Protein AF-W7Q5E3-F1 (afdb_monomer_lite)

Secondary structure (DSSP, 8-state):
--------PPPSS---EEEEEESSSSSS--EEEEEETTEEEEE----EE-TT-SS--EE----HHHHHTT-----

pLDDT: mean 90.01, std 10.26, range [48.16, 97.56]

Radius of gyration: 17.57 Å; chains: 1; bounding box: 30×42×50 Å

Sequence (75 aa):
MIASSATIRPRRRKPLHFLPLGGCGEIGMNLGLYGHADEWIAVDCGMMIRQDLPDSPLQVPSLDTADAWGLRPPP

Foldseek 3Di:
DDPPPDDDDDDPFFDKDKDWQDDVVDHWLGWIWIDDPNDIDIDDFTWAAQPVDPPPRIDHGDCVVVVVVVNDDDD

Structure (mmCIF, N/CA/C/O backbone):
data_AF-W7Q5E3-F1
#
_entry.id   AF-W7Q5E3-F1
#
loop_
_atom_site.group_PDB
_atom_site.id
_atom_site.type_symbol
_atom_site.label_atom_id
_atom_site.label_alt_id
_atom_site.label_comp_id
_atom_site.label_asym_id
_atom_site.label_entity_id
_atom_site.label_seq_id
_atom_site.pdbx_PDB_ins_code
_atom_site.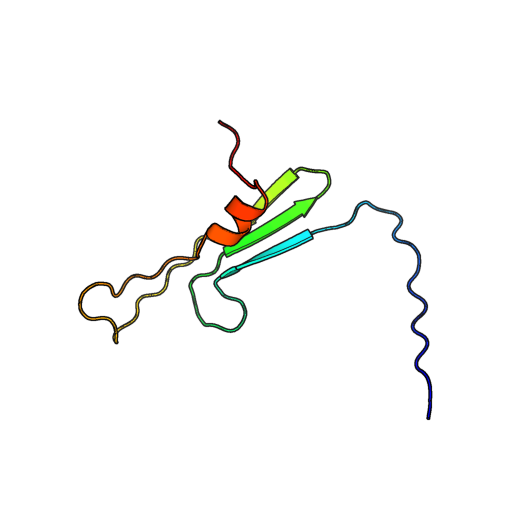Cartn_x
_atom_site.Cartn_y
_atom_site.Cartn_z
_atom_site.occupancy
_atom_site.B_iso_or_equiv
_atom_site.auth_seq_id
_atom_site.auth_comp_id
_atom_site.auth_asym_id
_atom_site.auth_atom_id
_atom_site.pdbx_PDB_model_num
ATOM 1 N N . MET A 1 1 ? 15.080 -32.321 22.805 1.00 48.16 1 MET A N 1
ATOM 2 C CA . MET A 1 1 ? 14.575 -31.151 22.055 1.00 48.16 1 MET A CA 1
ATOM 3 C C . MET A 1 1 ? 14.106 -30.125 23.065 1.00 48.16 1 MET A C 1
ATOM 5 O O . MET A 1 1 ? 13.281 -30.469 23.900 1.00 48.16 1 MET A O 1
ATOM 9 N N . ILE A 1 2 ? 14.677 -28.924 23.058 1.00 50.50 2 ILE A N 1
ATOM 10 C CA . ILE A 1 2 ? 14.321 -27.871 24.014 1.00 50.50 2 ILE A CA 1
ATOM 11 C C . ILE A 1 2 ? 13.148 -27.106 23.400 1.00 50.50 2 ILE A C 1
ATOM 13 O O . ILE A 1 2 ? 13.321 -26.434 22.388 1.00 50.50 2 ILE A O 1
ATOM 17 N N . ALA A 1 3 ? 11.949 -27.255 23.960 1.00 55.84 3 ALA A N 1
ATOM 18 C CA . ALA A 1 3 ? 10.813 -26.427 23.582 1.00 55.84 3 ALA A CA 1
ATOM 19 C C . ALA A 1 3 ? 11.034 -25.025 24.166 1.00 55.84 3 ALA A C 1
ATOM 21 O O . ALA A 1 3 ? 10.944 -24.824 25.377 1.00 55.84 3 ALA A O 1
ATOM 22 N N . SER A 1 4 ? 11.359 -24.050 23.321 1.00 65.81 4 SER A N 1
ATOM 23 C CA . SER A 1 4 ? 11.350 -22.640 23.701 1.00 65.81 4 SER A CA 1
ATOM 24 C C . SER A 1 4 ? 9.898 -22.180 23.863 1.00 65.81 4 SER A C 1
ATOM 26 O O . SER A 1 4 ? 9.255 -21.715 22.927 1.00 65.81 4 SER A O 1
ATOM 28 N N . SER A 1 5 ? 9.357 -22.324 25.072 1.00 71.12 5 SER A N 1
ATOM 29 C CA . SER A 1 5 ? 8.072 -21.727 25.443 1.00 71.12 5 SER A CA 1
ATOM 30 C C . SER A 1 5 ? 8.263 -20.225 25.662 1.00 71.12 5 SER A C 1
ATOM 32 O O . SER A 1 5 ? 8.603 -19.786 26.761 1.00 71.12 5 SER A O 1
ATOM 34 N N . ALA A 1 6 ? 8.059 -19.421 24.620 1.00 76.44 6 ALA A N 1
ATOM 35 C CA . ALA A 1 6 ? 7.947 -17.977 24.774 1.00 76.44 6 ALA A CA 1
ATOM 36 C C . ALA A 1 6 ? 6.581 -17.637 25.393 1.00 76.44 6 ALA A C 1
ATOM 38 O O . ALA A 1 6 ? 5.541 -17.760 24.748 1.00 76.44 6 ALA A O 1
ATOM 39 N N . THR A 1 7 ? 6.573 -17.191 26.650 1.00 78.12 7 THR A N 1
ATOM 40 C CA . THR A 1 7 ? 5.353 -16.696 27.299 1.00 78.12 7 THR A CA 1
ATOM 41 C C . THR A 1 7 ? 5.051 -15.284 26.806 1.00 78.12 7 THR A C 1
ATOM 43 O O . THR A 1 7 ? 5.623 -14.303 27.287 1.00 78.12 7 THR A O 1
ATOM 46 N N . ILE A 1 8 ? 4.138 -15.167 25.843 1.00 79.00 8 ILE A N 1
ATOM 47 C CA . ILE A 1 8 ? 3.641 -13.871 25.374 1.00 79.00 8 ILE A CA 1
ATOM 48 C C . ILE A 1 8 ? 2.717 -13.299 26.451 1.00 79.00 8 ILE A C 1
ATOM 50 O O . ILE A 1 8 ? 1.652 -13.845 26.738 1.00 79.00 8 ILE A O 1
ATOM 54 N N . ARG A 1 9 ? 3.123 -12.185 27.069 1.00 83.25 9 ARG A N 1
ATOM 55 C CA . ARG A 1 9 ? 2.248 -11.461 27.998 1.00 83.25 9 ARG A CA 1
ATOM 56 C C . ARG A 1 9 ? 1.064 -10.859 27.228 1.00 83.25 9 ARG A C 1
ATOM 58 O O . ARG A 1 9 ? 1.280 -10.312 26.144 1.00 83.25 9 ARG A O 1
ATOM 65 N N . PRO A 1 10 ? -0.158 -10.883 27.789 1.00 79.06 10 PRO A N 1
ATOM 66 C CA . PRO A 1 10 ? -1.306 -10.235 27.169 1.00 79.06 10 PRO A CA 1
ATOM 67 C C . PRO A 1 10 ? -1.013 -8.760 26.887 1.00 79.06 10 PRO A C 1
ATOM 69 O O . PRO A 1 10 ? -0.501 -8.036 27.749 1.00 79.06 10 PRO A O 1
ATOM 72 N N . ARG A 1 11 ? -1.336 -8.299 25.675 1.00 78.06 11 ARG A N 1
ATOM 73 C CA . ARG A 1 11 ? -1.176 -6.889 25.314 1.00 78.06 11 ARG A CA 1
ATOM 74 C C . ARG A 1 11 ? -2.171 -6.054 26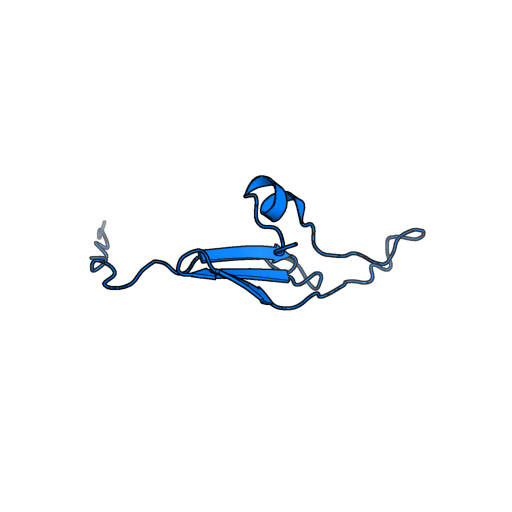.113 1.00 78.06 11 ARG A C 1
ATOM 76 O O . ARG A 1 11 ? -3.372 -6.268 26.049 1.00 78.06 11 ARG A O 1
ATOM 83 N N . ARG A 1 12 ? -1.661 -5.052 26.830 1.00 85.12 12 ARG A N 1
ATOM 84 C CA . ARG A 1 12 ? -2.477 -4.098 27.602 1.00 85.12 12 ARG A CA 1
ATOM 85 C C . ARG A 1 12 ? -3.117 -2.999 26.740 1.00 85.12 12 ARG A C 1
ATOM 87 O O . ARG A 1 12 ? -3.935 -2.238 27.238 1.00 85.12 12 ARG A O 1
ATOM 94 N N . ARG A 1 13 ? -2.696 -2.878 25.478 1.00 86.88 13 ARG A N 1
ATOM 95 C CA . ARG A 1 13 ? -3.122 -1.851 24.516 1.00 86.88 13 ARG A CA 1
ATOM 96 C C . ARG A 1 13 ? -3.691 -2.515 23.268 1.00 86.88 13 ARG A C 1
ATOM 98 O O . ARG A 1 13 ? -3.252 -3.618 22.923 1.00 86.88 13 ARG A O 1
ATOM 105 N N . LYS A 1 14 ? -4.594 -1.807 22.576 1.00 91.88 14 LYS A N 1
ATOM 106 C CA . LYS A 1 14 ? -5.081 -2.201 21.247 1.00 91.88 14 LYS A CA 1
ATOM 107 C C . LYS A 1 14 ? -3.888 -2.551 20.328 1.00 91.88 14 LYS A C 1
ATOM 109 O O . LYS A 1 14 ? -2.796 -1.985 20.491 1.00 91.88 14 LYS A O 1
ATOM 114 N N . PRO A 1 15 ? -4.040 -3.527 19.422 1.00 92.38 15 PRO A N 1
ATOM 115 C CA . PRO A 1 15 ? -2.983 -3.892 18.486 1.00 92.38 15 PRO A CA 1
ATOM 116 C C . PRO A 1 15 ? -2.590 -2.711 17.584 1.00 92.38 15 PRO A C 1
ATOM 118 O O . PRO A 1 15 ? -3.353 -1.764 17.395 1.00 92.38 15 PRO A O 1
ATOM 121 N N . LEU A 1 16 ? -1.355 -2.768 17.089 1.00 94.38 16 LEU A N 1
ATOM 122 C CA . LEU A 1 16 ? -0.880 -1.956 15.973 1.00 94.38 16 LEU A CA 1
ATOM 123 C C . LEU A 1 16 ? -0.833 -2.898 14.773 1.00 94.38 16 LEU A C 1
ATOM 125 O O . LEU A 1 16 ? -0.223 -3.966 14.870 1.00 94.38 16 LEU A O 1
ATOM 129 N N . HIS A 1 17 ? -1.489 -2.516 13.690 1.00 94.75 17 HIS A N 1
ATOM 130 C CA . HIS A 1 17 ? -1.493 -3.244 12.432 1.00 94.75 17 HIS A CA 1
ATOM 131 C C . HIS A 1 17 ? -0.458 -2.624 11.499 1.00 94.75 17 HIS A C 1
ATOM 133 O O . HIS A 1 17 ? -0.301 -1.405 11.470 1.00 94.75 17 HIS A O 1
ATOM 139 N N . PHE A 1 18 ? 0.241 -3.468 10.750 1.00 95.56 18 PHE A N 1
ATOM 140 C CA . PHE A 1 18 ? 1.130 -3.045 9.680 1.00 95.56 18 PHE A CA 1
ATOM 141 C C . PHE A 1 18 ? 0.765 -3.823 8.422 1.00 95.56 18 PHE A C 1
ATOM 143 O O . PHE A 1 18 ? 0.713 -5.055 8.459 1.00 95.56 18 PHE A O 1
ATOM 150 N N . LEU A 1 19 ? 0.495 -3.099 7.341 1.00 96.00 19 LEU A N 1
ATOM 151 C CA . LEU A 1 19 ? 0.179 -3.652 6.032 1.00 96.00 19 LEU A CA 1
ATOM 152 C C . LEU A 1 19 ? 1.136 -3.041 4.997 1.00 96.00 19 LEU A C 1
ATOM 154 O O . LEU A 1 19 ? 0.974 -1.871 4.642 1.00 96.00 19 LEU A O 1
ATOM 158 N N . PRO A 1 20 ? 2.150 -3.791 4.533 1.00 95.62 20 PRO A N 1
ATOM 159 C CA . PRO A 1 20 ? 3.011 -3.338 3.453 1.00 95.62 20 PRO A CA 1
ATOM 160 C C . PRO A 1 20 ? 2.273 -3.461 2.116 1.00 95.62 20 PRO A C 1
ATOM 162 O O . PRO A 1 20 ? 1.782 -4.534 1.773 1.00 95.62 20 PRO A O 1
ATOM 165 N N . LEU A 1 21 ? 2.206 -2.362 1.369 1.00 96.00 21 LEU A N 1
ATOM 166 C CA . LEU A 1 21 ? 1.639 -2.294 0.017 1.00 96.00 21 LEU A CA 1
ATOM 167 C C . LEU A 1 21 ? 2.724 -2.216 -1.072 1.00 96.00 21 LEU A C 1
ATOM 169 O O . LEU A 1 21 ? 2.428 -2.374 -2.253 1.00 96.00 21 LEU A O 1
ATOM 173 N N . GLY A 1 22 ? 3.981 -2.017 -0.669 1.00 95.25 22 GLY A N 1
ATOM 174 C CA . GLY A 1 22 ? 5.164 -2.191 -1.508 1.00 95.25 22 GLY A CA 1
ATOM 175 C C . GLY A 1 22 ? 6.463 -1.903 -0.745 1.00 95.25 22 GLY A C 1
ATOM 176 O O . GLY A 1 22 ? 6.432 -1.415 0.393 1.00 95.25 22 GLY A O 1
ATOM 177 N N . GLY A 1 23 ? 7.604 -2.277 -1.330 1.00 93.62 23 GLY A N 1
ATOM 178 C CA . GLY A 1 23 ? 8.944 -2.123 -0.737 1.00 93.62 23 GLY A CA 1
ATOM 179 C C . GLY A 1 23 ? 9.370 -3.231 0.237 1.00 93.62 23 GLY A C 1
ATOM 180 O O . GLY A 1 23 ? 10.514 -3.272 0.688 1.00 93.62 23 GLY A O 1
ATOM 181 N N . CYS A 1 24 ? 8.483 -4.174 0.568 1.00 93.38 24 CYS A N 1
ATOM 182 C CA . CYS A 1 24 ? 8.829 -5.351 1.369 1.00 93.38 24 CYS A CA 1
ATOM 183 C C . CYS A 1 24 ? 9.271 -6.508 0.466 1.00 93.38 24 CYS A C 1
ATOM 185 O O . CYS A 1 24 ? 8.464 -7.075 -0.260 1.00 93.38 24 CYS A O 1
ATOM 187 N N . GLY A 1 25 ? 10.548 -6.895 0.556 1.00 91.94 25 GLY A N 1
ATOM 188 C CA . GLY A 1 25 ? 11.130 -7.953 -0.283 1.00 91.94 25 GLY A CA 1
ATOM 189 C C . GLY A 1 25 ? 11.598 -7.476 -1.663 1.00 91.94 25 GLY A C 1
ATOM 190 O O . GLY A 1 25 ? 12.059 -8.286 -2.461 1.00 91.94 25 GLY A O 1
ATOM 191 N N . GLU A 1 26 ? 11.531 -6.172 -1.921 1.00 92.50 26 GLU A N 1
ATOM 192 C CA . GLU A 1 26 ? 11.937 -5.527 -3.168 1.00 92.50 26 GLU A CA 1
ATOM 193 C C . GLU A 1 26 ? 12.616 -4.178 -2.886 1.00 92.50 26 GLU A C 1
ATOM 195 O O . GLU A 1 26 ? 12.670 -3.718 -1.746 1.00 92.50 26 GLU A O 1
ATOM 200 N N . ILE A 1 27 ? 13.170 -3.553 -3.924 1.00 92.31 27 ILE A N 1
ATOM 201 C CA . ILE A 1 27 ? 13.700 -2.187 -3.851 1.00 92.31 27 ILE A CA 1
ATOM 202 C C . ILE A 1 27 ? 12.610 -1.243 -4.373 1.00 92.31 27 ILE A C 1
ATOM 204 O O . ILE A 1 27 ? 11.956 -1.560 -5.359 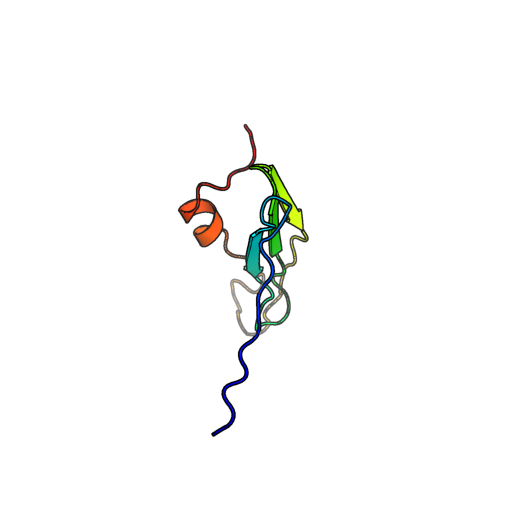1.00 92.31 27 ILE A O 1
ATOM 208 N N . GLY A 1 28 ? 12.445 -0.068 -3.764 1.00 94.62 28 GLY A N 1
ATOM 209 C CA . GLY A 1 28 ? 11.496 0.948 -4.234 1.00 94.62 28 GLY A CA 1
ATOM 210 C C . GLY A 1 28 ? 10.026 0.554 -4.057 1.00 94.62 28 GLY A C 1
ATOM 211 O O . GLY A 1 28 ? 9.713 -0.369 -3.318 1.00 94.62 28 GLY A O 1
ATOM 212 N N . MET A 1 29 ? 9.123 1.305 -4.702 1.00 96.56 29 MET A N 1
ATOM 213 C CA . MET A 1 29 ? 7.661 1.139 -4.563 1.00 96.56 29 MET A CA 1
ATOM 214 C C . MET A 1 29 ? 7.191 1.125 -3.097 1.00 96.56 29 MET A C 1
ATOM 216 O O . MET A 1 29 ? 6.266 0.411 -2.731 1.00 96.56 29 MET A O 1
ATOM 220 N N . ASN A 1 30 ? 7.845 1.897 -2.229 1.00 96.94 30 ASN A N 1
ATOM 221 C CA . ASN A 1 30 ? 7.559 1.880 -0.800 1.00 96.94 30 ASN A CA 1
ATOM 222 C C . ASN A 1 30 ? 6.173 2.462 -0.504 1.00 96.94 30 ASN A C 1
ATOM 224 O O . ASN A 1 30 ? 5.904 3.627 -0.798 1.00 96.94 30 ASN A O 1
ATOM 228 N N . LEU A 1 31 ? 5.329 1.681 0.162 1.00 97.56 31 LEU A N 1
ATOM 229 C CA . LEU A 1 31 ? 4.110 2.175 0.793 1.00 97.56 31 LEU A CA 1
ATOM 230 C C . LEU A 1 31 ? 3.734 1.246 1.941 1.00 97.56 31 LEU A C 1
ATOM 232 O O . LEU A 1 31 ? 3.582 0.039 1.753 1.00 97.56 31 LEU A O 1
ATOM 236 N N . GLY A 1 32 ? 3.574 1.806 3.136 1.00 96.62 32 GLY A N 1
ATOM 237 C CA . GLY A 1 32 ? 3.137 1.059 4.312 1.00 96.62 32 GLY A CA 1
ATOM 238 C C . GLY A 1 32 ? 1.940 1.715 4.979 1.00 96.62 32 GLY A C 1
ATOM 239 O O . GLY A 1 32 ? 1.940 2.926 5.192 1.00 96.62 32 GLY A O 1
ATOM 240 N N . LEU A 1 33 ? 0.942 0.914 5.355 1.00 97.06 33 LEU A N 1
ATOM 241 C CA . LEU A 1 33 ? -0.171 1.365 6.184 1.00 97.06 33 LEU A CA 1
ATOM 242 C C . LEU A 1 33 ? 0.029 0.917 7.631 1.00 97.06 33 LEU A C 1
ATOM 244 O O . LEU A 1 33 ? 0.211 -0.271 7.914 1.00 97.06 33 LEU A O 1
ATOM 248 N N . TYR A 1 34 ? -0.048 1.875 8.547 1.00 96.75 34 TYR A N 1
ATOM 249 C CA . TYR A 1 34 ? -0.032 1.643 9.986 1.00 96.75 34 TYR A CA 1
ATOM 250 C C . TYR A 1 34 ? -1.420 1.918 10.555 1.00 96.75 34 TYR A C 1
ATOM 252 O O . TYR A 1 34 ? -1.928 3.028 10.416 1.00 96.75 34 TYR A O 1
ATOM 260 N N . GLY A 1 35 ? -2.024 0.913 11.189 1.00 95.62 35 GLY A N 1
ATOM 261 C CA . GLY A 1 35 ? -3.390 0.978 11.710 1.00 95.62 35 GLY A CA 1
ATOM 262 C C . GLY A 1 35 ? -3.451 0.855 13.230 1.00 95.62 35 GLY A C 1
ATOM 263 O O . GLY A 1 35 ? -2.882 -0.079 13.805 1.00 95.62 35 GLY A O 1
ATOM 264 N N . HIS A 1 36 ? -4.167 1.753 13.900 1.00 95.56 36 HIS A N 1
ATOM 265 C CA . HIS A 1 36 ? -4.423 1.682 15.336 1.00 95.56 36 HIS A CA 1
ATOM 266 C C . HIS A 1 36 ? -5.788 2.271 15.684 1.00 95.56 36 HIS A C 1
ATOM 268 O O . HIS A 1 36 ? -6.085 3.397 15.320 1.00 95.56 36 HIS A O 1
ATOM 274 N N . ALA A 1 37 ? -6.585 1.527 16.459 1.00 93.50 37 ALA A N 1
ATOM 275 C CA . ALA A 1 37 ? -7.886 1.992 16.947 1.00 93.50 37 ALA A CA 1
ATOM 276 C C . ALA A 1 37 ? -8.811 2.521 15.830 1.00 93.50 37 ALA A C 1
ATOM 278 O O . ALA A 1 37 ? -9.440 3.555 16.008 1.00 93.50 37 ALA A O 1
ATOM 279 N N . ASP A 1 38 ? -8.884 1.781 14.718 1.00 89.75 38 ASP A N 1
ATOM 280 C CA . ASP A 1 38 ? -9.691 2.087 13.524 1.00 89.75 38 ASP A CA 1
ATOM 281 C C . ASP A 1 38 ? -9.203 3.296 12.705 1.00 89.75 38 ASP A C 1
ATOM 283 O O . ASP A 1 38 ? -9.766 3.608 11.658 1.00 89.75 38 ASP A O 1
ATOM 287 N N . GLU A 1 39 ? -8.097 3.916 13.117 1.00 92.81 39 GLU A N 1
ATOM 288 C CA . GLU A 1 39 ? -7.404 4.957 12.365 1.00 92.81 39 GLU A CA 1
ATOM 289 C C . GLU A 1 39 ? -6.192 4.384 11.632 1.00 92.81 39 GLU A C 1
ATOM 291 O O . GLU A 1 39 ? -5.522 3.465 12.115 1.00 92.81 39 GLU A O 1
ATOM 296 N N . TRP A 1 40 ? -5.900 4.946 10.462 1.00 95.19 40 TRP A N 1
ATOM 297 C CA . TRP A 1 40 ? -4.829 4.488 9.586 1.00 95.19 40 TRP A CA 1
ATOM 298 C C . TRP A 1 40 ? -3.969 5.653 9.119 1.00 95.19 40 TRP A C 1
ATOM 300 O O . TRP A 1 40 ? -4.469 6.735 8.819 1.00 95.19 40 TRP A O 1
ATOM 310 N N . ILE A 1 41 ? -2.666 5.406 9.024 1.00 95.81 41 ILE A N 1
ATOM 311 C CA . ILE A 1 41 ? -1.687 6.339 8.475 1.00 95.81 41 ILE A CA 1
ATOM 312 C C . ILE A 1 41 ? -0.960 5.637 7.335 1.00 95.81 41 ILE A C 1
ATOM 314 O O . ILE A 1 41 ? -0.379 4.566 7.528 1.00 95.81 41 ILE A O 1
ATOM 318 N N . ALA A 1 42 ? -0.981 6.258 6.158 1.00 95.81 42 ALA A N 1
ATOM 319 C CA . ALA A 1 42 ? -0.118 5.887 5.048 1.00 95.81 42 ALA A CA 1
ATOM 320 C C . ALA A 1 42 ? 1.257 6.538 5.224 1.00 95.81 42 ALA A C 1
ATOM 322 O O . ALA A 1 42 ? 1.358 7.729 5.525 1.00 95.81 42 ALA A O 1
ATOM 323 N N . VAL A 1 43 ? 2.312 5.750 5.049 1.00 96.94 43 VAL A N 1
ATOM 324 C CA . VAL A 1 43 ? 3.699 6.202 5.128 1.00 96.94 43 VAL A CA 1
ATOM 325 C C . VAL A 1 43 ? 4.380 5.922 3.798 1.00 96.94 43 VAL A C 1
ATOM 327 O O . VAL A 1 43 ? 4.365 4.783 3.327 1.00 96.94 43 VAL A O 1
ATOM 330 N N . ASP A 1 44 ? 5.027 6.964 3.272 1.00 97.00 44 ASP A N 1
ATOM 331 C CA . ASP A 1 44 ? 5.666 7.005 1.954 1.00 97.00 44 ASP A CA 1
ATOM 332 C C . ASP A 1 44 ? 4.656 6.946 0.789 1.00 97.00 44 ASP A C 1
ATOM 334 O O . ASP A 1 44 ? 3.452 6.770 0.971 1.00 97.00 44 ASP A O 1
ATOM 338 N N . CYS A 1 45 ? 5.154 7.173 -0.416 1.00 94.31 45 CYS A N 1
ATOM 339 C CA . CYS A 1 45 ? 4.482 6.889 -1.683 1.00 94.31 45 CYS A CA 1
ATOM 340 C C . CYS A 1 45 ? 5.584 6.722 -2.734 1.00 94.31 45 CYS A C 1
ATOM 342 O O . CYS A 1 45 ? 5.689 7.459 -3.718 1.00 94.31 45 CYS A O 1
ATOM 344 N N . GLY A 1 46 ? 6.509 5.819 -2.420 1.00 96.38 46 GLY A N 1
ATOM 345 C CA . GLY A 1 46 ? 7.708 5.591 -3.195 1.00 96.38 46 GLY A CA 1
ATOM 346 C C . GLY A 1 46 ? 7.362 5.040 -4.568 1.00 96.38 46 GLY A C 1
ATOM 347 O O . GLY A 1 46 ? 6.432 4.257 -4.735 1.00 96.38 46 GLY A O 1
ATOM 348 N N . MET A 1 47 ? 8.161 5.416 -5.556 1.00 96.75 47 MET A N 1
ATOM 349 C CA . MET A 1 47 ? 8.065 4.912 -6.921 1.00 96.75 47 MET A CA 1
ATOM 350 C C . MET A 1 47 ? 9.374 4.244 -7.322 1.00 96.75 47 MET A C 1
ATOM 352 O O . MET A 1 47 ? 10.428 4.507 -6.738 1.00 96.75 47 MET A O 1
ATOM 356 N N . MET A 1 48 ? 9.314 3.381 -8.329 1.00 96.38 48 MET A N 1
ATOM 357 C CA . MET A 1 48 ? 10.494 2.774 -8.936 1.00 96.38 48 MET A CA 1
ATOM 358 C C . MET A 1 48 ? 10.482 3.018 -10.439 1.00 96.38 48 MET A C 1
ATOM 360 O O . MET A 1 48 ? 9.448 2.881 -11.082 1.00 96.38 48 MET A O 1
ATOM 364 N N . ILE A 1 49 ? 11.646 3.329 -11.006 1.00 96.19 49 ILE A N 1
ATOM 365 C CA . ILE A 1 49 ? 11.839 3.348 -12.455 1.00 96.19 49 ILE A CA 1
ATOM 366 C C . ILE A 1 49 ? 12.604 2.086 -12.849 1.00 96.19 49 ILE A C 1
ATOM 368 O O . ILE A 1 49 ? 13.744 1.880 -12.430 1.00 96.19 49 ILE A O 1
ATOM 372 N N . ARG A 1 50 ? 11.968 1.249 -13.661 1.00 94.88 50 ARG A N 1
ATOM 373 C CA . ARG A 1 50 ? 12.506 0.011 -14.213 1.00 94.88 50 ARG A CA 1
ATOM 374 C C . ARG A 1 50 ? 13.022 0.241 -15.624 1.00 94.88 50 ARG A C 1
ATOM 376 O O . ARG A 1 50 ? 12.263 0.590 -16.519 1.00 94.88 50 ARG A O 1
ATOM 383 N N . GLN A 1 51 ? 14.320 0.032 -15.819 1.00 93.88 51 GLN A N 1
ATOM 384 C CA . GLN A 1 51 ? 14.968 0.206 -17.125 1.00 93.88 51 GLN A CA 1
ATOM 385 C C . GLN A 1 51 ? 14.647 -0.922 -18.110 1.00 93.88 51 GLN A C 1
ATOM 387 O O . GLN A 1 51 ? 14.840 -0.764 -19.310 1.00 93.88 51 GLN A O 1
ATOM 392 N N . ASP A 1 52 ? 14.167 -2.058 -17.612 1.00 94.75 52 ASP A N 1
ATOM 393 C CA . ASP A 1 52 ? 13.817 -3.226 -18.413 1.00 94.75 52 ASP A CA 1
ATOM 394 C C . ASP A 1 52 ? 12.369 -3.202 -18.935 1.00 94.75 52 ASP A C 1
ATOM 396 O O . ASP A 1 52 ? 11.979 -4.088 -19.692 1.00 94.75 52 ASP A O 1
ATOM 400 N N . LEU A 1 53 ? 11.585 -2.178 -18.575 1.00 93.69 53 LEU A N 1
ATOM 401 C CA . LEU A 1 53 ? 10.239 -1.939 -19.093 1.00 93.69 53 LEU A CA 1
ATOM 402 C C . LEU A 1 53 ? 10.269 -0.758 -20.082 1.00 93.69 53 LEU A C 1
ATOM 404 O O . LEU A 1 53 ? 10.317 0.390 -19.640 1.00 93.69 53 LEU A O 1
ATOM 408 N N . PRO A 1 54 ? 10.241 -1.006 -21.406 1.00 89.88 54 PRO A N 1
ATOM 409 C CA . PRO A 1 54 ? 10.439 0.043 -22.408 1.00 89.88 54 PRO A CA 1
ATOM 410 C C . PRO A 1 54 ? 9.284 1.054 -22.473 1.00 89.88 54 PRO A C 1
ATOM 412 O O . PRO A 1 54 ? 9.535 2.250 -22.593 1.00 89.88 54 PRO A O 1
ATOM 415 N N . ASP A 1 55 ? 8.036 0.596 -22.345 1.00 95.38 55 ASP A N 1
ATOM 416 C CA . ASP A 1 55 ? 6.851 1.450 -22.522 1.00 95.38 55 ASP A CA 1
ATOM 417 C C . ASP A 1 55 ? 6.278 1.978 -21.197 1.00 95.38 55 ASP A C 1
ATOM 419 O O . ASP A 1 55 ? 5.596 3.001 -21.161 1.00 95.38 55 ASP A O 1
ATOM 423 N N . S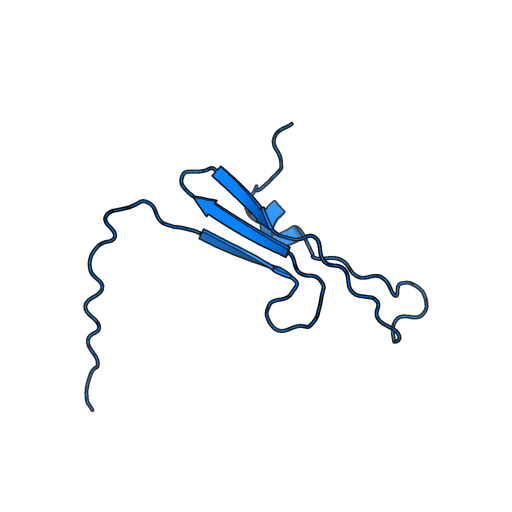ER A 1 56 ? 6.557 1.289 -20.086 1.00 94.00 56 SER A N 1
ATOM 424 C CA . SER A 1 56 ? 6.004 1.601 -18.763 1.00 94.00 56 SER A CA 1
ATOM 425 C C . SER A 1 56 ? 7.061 1.480 -17.656 1.00 94.00 56 SER A C 1
ATOM 427 O O . SER A 1 56 ? 6.938 0.634 -16.766 1.00 94.00 56 SER A O 1
ATOM 429 N N . PRO A 1 57 ? 8.126 2.298 -17.691 1.00 95.31 57 PRO A N 1
ATOM 430 C CA . PRO A 1 57 ? 9.237 2.165 -16.755 1.00 95.31 57 PRO A CA 1
ATOM 431 C C . PRO A 1 57 ? 8.861 2.580 -15.331 1.00 95.31 57 PRO A C 1
ATOM 433 O O . PRO A 1 57 ? 9.422 2.053 -14.377 1.00 95.31 57 PRO A O 1
ATOM 436 N N . LEU A 1 58 ? 7.909 3.501 -15.156 1.00 96.44 58 LEU A N 1
ATOM 437 C CA . LEU A 1 58 ? 7.464 3.934 -13.834 1.00 96.44 58 LEU A CA 1
ATOM 438 C C . LEU A 1 58 ? 6.527 2.895 -13.212 1.00 96.44 58 LEU A C 1
ATOM 440 O O . LEU A 1 58 ? 5.509 2.542 -13.801 1.00 96.44 58 LEU A O 1
ATOM 444 N N . GLN A 1 59 ? 6.861 2.452 -12.008 1.00 95.19 59 GLN A N 1
ATOM 445 C CA . GLN A 1 59 ? 6.091 1.516 -11.205 1.00 95.19 59 GLN A CA 1
ATOM 446 C C . GLN A 1 59 ? 5.734 2.166 -9.865 1.00 95.19 59 GLN A C 1
ATOM 448 O O . GLN A 1 59 ? 6.538 2.902 -9.279 1.00 95.19 59 GLN A O 1
ATOM 453 N N . VAL A 1 60 ? 4.523 1.887 -9.392 1.00 95.81 60 VAL A N 1
ATOM 454 C CA . VAL A 1 60 ? 3.961 2.403 -8.139 1.00 95.81 60 VAL A CA 1
ATOM 455 C C . VAL A 1 60 ? 3.421 1.240 -7.298 1.00 95.81 60 VAL A C 1
ATOM 457 O O . VAL A 1 60 ? 3.135 0.180 -7.860 1.00 95.81 60 VAL A O 1
ATOM 460 N N . PRO A 1 61 ? 3.275 1.410 -5.973 1.00 95.69 61 PRO A N 1
ATOM 461 C CA . PRO A 1 61 ? 2.735 0.373 -5.099 1.00 95.69 61 PRO A CA 1
ATOM 462 C C . PRO A 1 61 ? 1.302 -0.013 -5.500 1.00 95.69 61 PRO A C 1
ATOM 464 O O . PRO A 1 61 ? 0.521 0.847 -5.917 1.00 95.69 61 PRO A O 1
ATOM 467 N N . SER A 1 62 ? 0.932 -1.288 -5.334 1.00 91.44 62 SER A N 1
ATOM 468 C CA . SER A 1 62 ? -0.452 -1.735 -5.554 1.00 91.44 62 SER A CA 1
ATOM 469 C C . SER A 1 62 ? -1.322 -1.439 -4.331 1.00 91.44 62 SER A C 1
ATOM 471 O O . SER A 1 62 ? -0.952 -1.734 -3.193 1.00 91.44 62 SER A O 1
ATOM 473 N N . LEU A 1 63 ? -2.516 -0.894 -4.571 1.00 92.88 63 LEU A N 1
ATOM 474 C CA . LEU A 1 63 ? -3.521 -0.642 -3.536 1.00 92.88 63 LEU A CA 1
ATOM 475 C C . LEU A 1 63 ? -4.528 -1.790 -3.384 1.00 92.88 63 LEU A C 1
ATOM 477 O O . LEU A 1 63 ? -5.365 -1.734 -2.486 1.00 92.88 63 LEU A O 1
ATOM 481 N N . ASP A 1 64 ? -4.421 -2.856 -4.183 1.00 93.69 64 ASP A N 1
ATOM 482 C CA . ASP A 1 64 ? -5.429 -3.927 -4.246 1.00 93.69 64 ASP A CA 1
ATOM 483 C C . ASP A 1 64 ? -5.690 -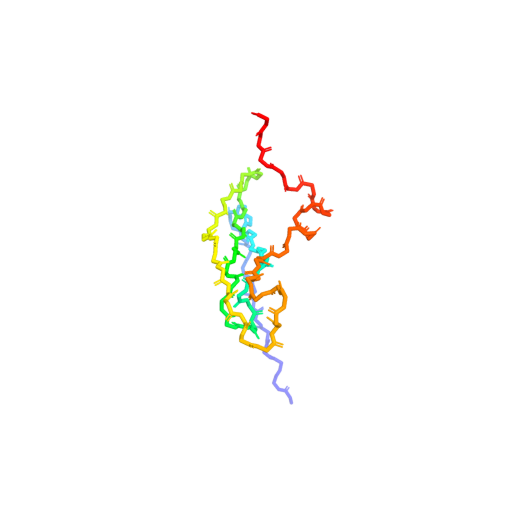4.565 -2.877 1.00 93.69 64 ASP A C 1
ATOM 485 O O . ASP A 1 64 ? -6.827 -4.872 -2.518 1.00 93.69 64 ASP A O 1
ATOM 489 N N . THR A 1 65 ? -4.635 -4.736 -2.073 1.00 92.94 65 THR A N 1
ATOM 490 C CA . THR A 1 65 ? -4.775 -5.311 -0.728 1.00 92.94 65 THR A CA 1
ATOM 491 C C . THR A 1 65 ? -5.477 -4.345 0.227 1.00 92.94 65 THR A C 1
ATOM 493 O O . THR A 1 65 ? -6.289 -4.780 1.038 1.00 92.94 65 THR A O 1
ATOM 496 N N . ALA A 1 66 ? -5.216 -3.038 0.123 1.00 93.81 66 ALA A N 1
ATOM 497 C CA . ALA A 1 66 ? -5.922 -2.035 0.918 1.00 93.81 66 ALA A CA 1
ATOM 498 C C . ALA A 1 66 ? -7.407 -1.968 0.533 1.00 93.81 66 ALA A C 1
ATOM 500 O O . ALA A 1 66 ? -8.266 -1.976 1.416 1.00 93.81 66 ALA A O 1
ATOM 501 N N . ASP A 1 67 ? -7.712 -2.005 -0.766 1.00 93.19 67 ASP A N 1
ATOM 502 C CA . ASP A 1 67 ? -9.083 -2.045 -1.280 1.00 93.19 67 ASP A CA 1
ATOM 503 C C . ASP A 1 67 ? -9.834 -3.304 -0.834 1.00 93.19 67 ASP A C 1
ATOM 505 O O . ASP A 1 67 ? -10.973 -3.211 -0.371 1.00 93.19 67 ASP A O 1
ATOM 509 N N . ALA A 1 68 ? -9.188 -4.472 -0.890 1.00 93.44 68 ALA A N 1
ATOM 510 C CA . ALA A 1 68 ? -9.749 -5.726 -0.386 1.00 93.44 68 ALA A CA 1
ATOM 511 C C . ALA A 1 68 ? -10.058 -5.677 1.123 1.00 93.44 68 ALA A C 1
ATOM 513 O O . ALA A 1 68 ? -10.935 -6.396 1.599 1.00 93.44 68 ALA A O 1
ATOM 514 N N . TRP A 1 69 ? -9.355 -4.823 1.870 1.00 91.75 69 TRP A N 1
ATOM 515 C CA . TRP A 1 69 ? -9.570 -4.589 3.300 1.00 91.75 69 TRP A CA 1
ATOM 516 C C . TRP A 1 69 ? -10.509 -3.403 3.576 1.00 91.75 69 TRP A C 1
ATOM 518 O O . TRP A 1 69 ? -10.745 -3.067 4.736 1.00 91.75 69 TRP A O 1
ATOM 528 N N . GLY A 1 70 ? -11.056 -2.766 2.534 1.00 92.50 70 GLY A N 1
ATOM 529 C CA . GLY A 1 70 ? -11.927 -1.596 2.657 1.00 92.50 70 GLY A CA 1
ATOM 530 C C . GLY A 1 70 ? -11.219 -0.347 3.191 1.00 92.50 70 GLY A C 1
ATOM 531 O O . GLY A 1 70 ? -11.885 0.579 3.653 1.00 92.50 70 GLY A O 1
ATOM 532 N N . LEU A 1 71 ? -9.885 -0.311 3.149 1.00 92.88 71 LEU A N 1
ATOM 533 C CA . LEU A 1 71 ? -9.087 0.818 3.614 1.00 92.88 71 LEU A CA 1
ATOM 534 C C . LEU A 1 71 ? -9.063 1.892 2.533 1.00 92.88 71 LEU A C 1
ATOM 536 O O . LEU A 1 71 ? -8.309 1.805 1.565 1.00 92.88 71 LEU A O 1
ATOM 540 N N . ARG A 1 72 ? -9.904 2.910 2.705 1.00 89.12 72 ARG A N 1
ATOM 541 C CA . ARG A 1 72 ? -9.995 4.051 1.794 1.00 89.12 72 ARG A CA 1
ATOM 542 C C . ARG A 1 72 ? -9.862 5.359 2.562 1.00 89.12 72 ARG A C 1
ATOM 544 O O . ARG A 1 72 ? -10.297 5.420 3.715 1.00 89.12 72 ARG A O 1
ATOM 551 N N . PRO A 1 73 ? -9.283 6.403 1.944 1.00 83.38 73 PRO A N 1
ATOM 552 C CA . PRO A 1 73 ? -9.329 7.739 2.511 1.00 83.38 73 PRO A CA 1
ATOM 553 C C . PRO A 1 73 ? -10.781 8.144 2.801 1.00 83.38 73 PRO A C 1
ATOM 555 O O . PRO A 1 73 ? -11.683 7.734 2.060 1.00 83.38 73 PRO A O 1
ATOM 558 N N . PRO A 1 74 ? -11.020 8.937 3.856 1.00 80.31 74 PRO A N 1
ATOM 559 C CA . PRO A 1 74 ? -12.324 9.550 4.055 1.00 80.31 74 PRO A CA 1
ATOM 560 C C . PRO A 1 74 ? -12.704 10.410 2.831 1.00 80.31 74 PRO A C 1
ATOM 562 O O . PRO A 1 74 ? -11.804 10.884 2.130 1.00 80.31 74 PRO A O 1
ATOM 565 N N . PRO A 1 75 ? -14.012 10.565 2.552 1.00 77.44 7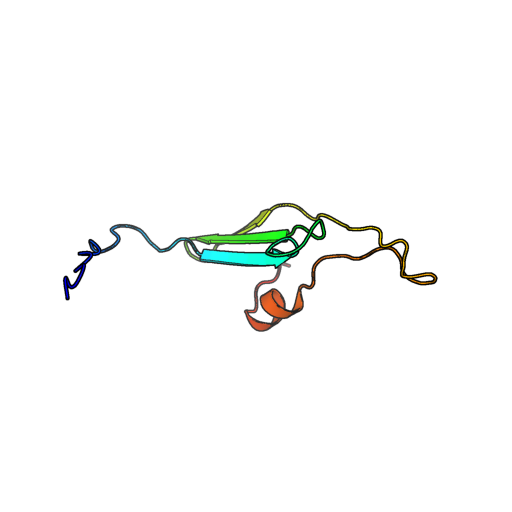5 PRO A N 1
ATOM 566 C CA . PRO A 1 75 ? -14.507 11.378 1.441 1.00 77.44 75 PRO A CA 1
ATOM 567 C C . PRO A 1 75 ? -14.096 12.851 1.535 1.00 77.44 75 PRO A C 1
ATOM 569 O O . PRO A 1 75 ? -13.865 13.341 2.667 1.00 77.44 75 PRO A O 1
#